Protein AF-A0A453QRA7-F1 (afdb_monomer_lite)

InterPro domains:
  IPR054726 DUF569 associated ubiquitin-like domain [PF22932] (1-55)

Foldseek 3Di:
DDPLVVLQVVCVVCCVVPNDDSVQKWKFAQDPQQATGTPPDGDDDPVDDGDMDIDGPPDPVNVCNVDTPNVDD

Structure (mmCIF, N/CA/C/O backbone):
data_AF-A0A453QRA7-F1
#
_entry.id   AF-A0A453QRA7-F1
#
loop_
_atom_site.group_PDB
_atom_site.id
_atom_site.type_symbol
_atom_site.label_atom_id
_atom_site.label_alt_id
_atom_site.label_comp_id
_atom_site.label_asym_id
_atom_site.label_entity_id
_atom_site.label_seq_id
_atom_site.pdbx_PDB_ins_code
_atom_site.Cartn_x
_atom_site.Cartn_y
_atom_site.Cartn_z
_atom_site.occupancy
_atom_site.B_iso_or_equiv
_atom_site.auth_seq_id
_atom_site.auth_comp_id
_atom_site.auth_asym_id
_atom_site.auth_atom_id
_atom_site.pdbx_PDB_model_num
ATOM 1 N N . ARG A 1 1 ? -6.465 13.433 7.151 1.00 70.69 1 ARG A N 1
ATOM 2 C CA . ARG A 1 1 ? -5.013 13.637 6.868 1.00 70.69 1 ARG A CA 1
ATOM 3 C C . ARG A 1 1 ? -4.732 12.827 5.612 1.00 70.69 1 ARG A C 1
ATOM 5 O O . ARG A 1 1 ? -4.918 11.619 5.663 1.00 70.69 1 ARG A O 1
ATOM 12 N N . SER A 1 2 ? -4.374 13.468 4.495 1.00 83.19 2 SER A N 1
ATOM 13 C CA . SER A 1 2 ? -4.512 12.791 3.201 1.00 83.19 2 SER A CA 1
ATOM 14 C C . SER A 1 2 ? -3.477 11.712 2.922 1.00 83.19 2 SER A C 1
ATOM 16 O O . SER A 1 2 ? -2.272 11.943 3.064 1.00 83.19 2 SER A O 1
ATOM 18 N N . VAL A 1 3 ? -3.964 10.555 2.467 1.00 83.56 3 VAL A N 1
ATOM 19 C CA . VAL A 1 3 ? -3.143 9.431 2.003 1.00 83.56 3 VAL A CA 1
ATOM 20 C C . VAL A 1 3 ? -2.250 9.845 0.842 1.00 83.56 3 VAL A C 1
ATOM 22 O O . VAL A 1 3 ? -1.086 9.457 0.812 1.00 83.56 3 VAL A O 1
ATOM 25 N N . PHE A 1 4 ? -2.731 10.699 -0.063 1.00 85.00 4 PHE A N 1
ATOM 26 C CA . PHE A 1 4 ? -1.917 11.233 -1.155 1.00 85.00 4 PHE A CA 1
ATOM 27 C C . PHE A 1 4 ? -0.718 12.030 -0.622 1.00 85.00 4 PHE A C 1
ATOM 29 O O . PHE A 1 4 ? 0.433 11.809 -1.000 1.00 85.00 4 PHE A O 1
ATOM 36 N N . ARG A 1 5 ? -0.964 12.915 0.353 1.00 87.88 5 ARG A N 1
ATOM 37 C CA . ARG A 1 5 ? 0.099 13.706 0.989 1.00 87.88 5 ARG A CA 1
ATOM 38 C C . ARG A 1 5 ? 1.081 12.828 1.766 1.00 87.88 5 ARG A C 1
ATOM 40 O O . ARG A 1 5 ? 2.273 13.136 1.790 1.00 87.88 5 ARG A O 1
ATOM 47 N N . LEU A 1 6 ? 0.595 11.763 2.405 1.00 87.38 6 LEU A N 1
ATOM 48 C CA . LEU A 1 6 ? 1.436 10.780 3.084 1.00 87.38 6 LEU A CA 1
ATOM 49 C C . LEU A 1 6 ? 2.340 10.053 2.083 1.00 87.38 6 LEU A C 1
ATOM 51 O O . LEU A 1 6 ? 3.551 10.028 2.289 1.00 87.38 6 LEU A O 1
ATOM 55 N N . ARG A 1 7 ? 1.770 9.575 0.973 1.00 88.75 7 ARG A N 1
ATOM 56 C CA . ARG A 1 7 ? 2.477 8.880 -0.111 1.00 88.75 7 ARG A CA 1
ATOM 57 C C . ARG A 1 7 ? 3.597 9.733 -0.688 1.00 88.75 7 ARG A C 1
ATOM 59 O O . ARG A 1 7 ? 4.750 9.326 -0.662 1.00 88.75 7 ARG A O 1
ATOM 66 N N . LYS A 1 8 ? 3.291 10.978 -1.059 1.00 89.88 8 LYS A N 1
ATOM 67 C CA . LYS A 1 8 ? 4.270 11.944 -1.577 1.00 89.88 8 LYS A CA 1
ATOM 68 C C . LYS A 1 8 ? 5.386 12.263 -0.583 1.00 89.88 8 LYS A C 1
ATOM 70 O O . LYS A 1 8 ? 6.534 12.500 -0.963 1.00 89.88 8 LYS A O 1
ATOM 75 N N . ARG A 1 9 ? 5.067 12.316 0.714 1.00 89.44 9 ARG A N 1
ATOM 76 C CA . ARG A 1 9 ? 6.072 12.542 1.764 1.00 89.44 9 ARG A CA 1
ATOM 77 C C . ARG A 1 9 ? 6.958 11.316 1.961 1.00 89.44 9 ARG A C 1
ATOM 79 O O . ARG A 1 9 ? 8.144 11.486 2.236 1.00 89.44 9 ARG A O 1
ATOM 86 N N . LEU A 1 10 ? 6.393 10.120 1.823 1.00 87.31 10 LEU A N 1
ATOM 87 C CA . LEU A 1 10 ? 7.127 8.866 1.901 1.00 87.31 10 LEU A CA 1
ATOM 88 C C . LEU A 1 10 ? 8.042 8.685 0.687 1.00 87.31 10 LEU A C 1
ATOM 90 O O . LEU A 1 10 ? 9.233 8.486 0.887 1.00 87.31 10 LEU A O 1
ATOM 94 N N . ALA A 1 11 ? 7.530 8.885 -0.532 1.00 88.94 11 ALA A N 1
ATOM 95 C CA . ALA A 1 11 ? 8.310 8.870 -1.772 1.00 88.94 11 ALA A CA 1
ATOM 96 C C . ALA A 1 11 ? 9.517 9.803 -1.682 1.00 88.94 11 ALA A C 1
ATOM 98 O O . ALA A 1 11 ? 10.631 9.401 -1.962 1.00 88.94 11 ALA A O 1
ATOM 99 N N . ARG A 1 12 ? 9.347 11.021 -1.153 1.00 88.50 12 ARG A N 1
ATOM 100 C CA . ARG A 1 12 ? 10.472 11.949 -0.951 1.00 88.50 12 ARG A CA 1
ATOM 101 C C . ARG A 1 12 ? 11.511 11.454 0.056 1.00 88.50 12 ARG A C 1
ATOM 103 O O . ARG A 1 12 ? 12.692 11.730 -0.110 1.00 88.50 12 ARG A O 1
ATOM 110 N N . ARG A 1 13 ? 11.079 10.783 1.127 1.00 86.94 13 ARG A N 1
ATOM 111 C CA . ARG A 1 13 ? 11.993 10.212 2.132 1.00 86.94 13 ARG A CA 1
ATOM 112 C C . ARG A 1 13 ? 12.738 8.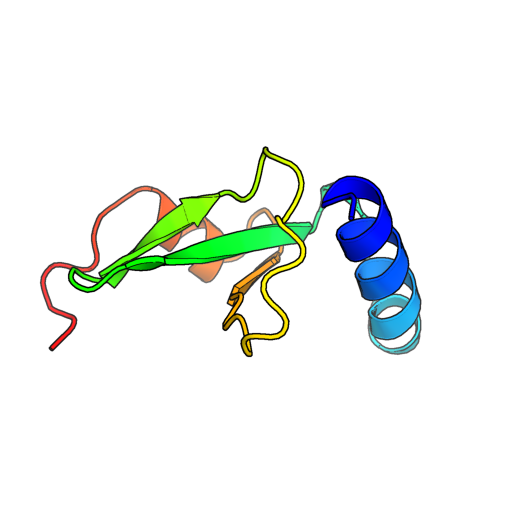997 1.585 1.00 86.94 13 ARG A C 1
ATOM 114 O O . ARG A 1 13 ? 13.922 8.858 1.860 1.00 86.94 13 ARG A O 1
ATOM 121 N N . LEU A 1 14 ? 12.053 8.157 0.812 1.00 83.12 14 LEU A N 1
ATOM 122 C CA . LEU A 1 14 ? 12.624 6.986 0.147 1.00 83.12 14 LEU A CA 1
ATOM 123 C C . LEU A 1 14 ? 13.442 7.360 -1.096 1.00 83.12 14 LEU A C 1
ATOM 125 O O . LEU A 1 14 ? 14.375 6.646 -1.434 1.00 83.12 14 LEU A O 1
ATOM 129 N N . GLY A 1 15 ? 13.164 8.513 -1.706 1.00 77.06 15 GLY A N 1
ATOM 130 C CA . GLY A 1 15 ? 13.867 9.085 -2.856 1.00 77.06 15 GLY A CA 1
ATOM 131 C C . GLY A 1 15 ? 15.367 9.279 -2.633 1.00 77.06 15 GLY A C 1
ATOM 132 O O . GLY A 1 15 ? 16.141 9.298 -3.581 1.00 77.06 15 GLY A O 1
ATOM 133 N N . ALA A 1 16 ? 15.789 9.390 -1.370 1.00 74.88 16 ALA A N 1
ATOM 134 C CA . ALA A 1 16 ? 17.200 9.416 -0.993 1.00 74.88 16 ALA A CA 1
ATOM 135 C C . ALA A 1 16 ? 17.899 8.046 -1.134 1.00 74.88 16 ALA A C 1
ATOM 137 O O . ALA A 1 16 ? 19.124 7.992 -1.134 1.00 74.88 16 ALA A O 1
ATOM 138 N N . MET A 1 17 ? 17.135 6.954 -1.218 1.00 74.06 17 MET A N 1
ATOM 139 C CA . MET A 1 17 ? 17.608 5.563 -1.268 1.00 74.06 17 MET A CA 1
ATOM 140 C C . MET A 1 17 ? 17.392 4.922 -2.647 1.00 74.06 17 MET A C 1
ATOM 142 O O . MET A 1 17 ? 18.180 4.076 -3.055 1.00 74.06 17 MET A O 1
ATOM 146 N N . ALA A 1 18 ? 16.342 5.316 -3.370 1.00 68.94 18 ALA A N 1
ATOM 147 C CA . ALA A 1 18 ? 16.048 4.867 -4.729 1.00 68.94 18 ALA A CA 1
ATOM 148 C C . ALA A 1 18 ? 15.151 5.8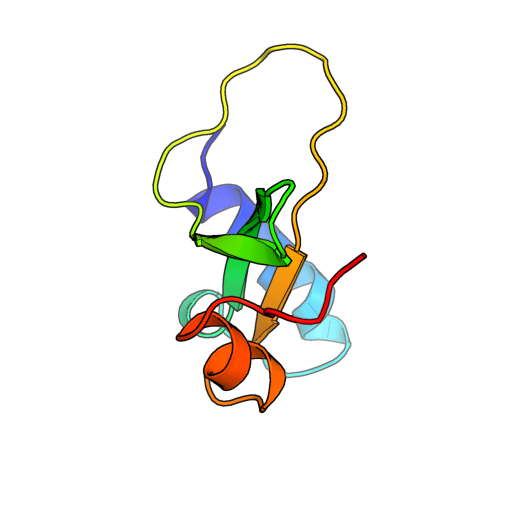93 -5.437 1.00 68.94 18 ALA A C 1
ATOM 150 O O . ALA A 1 18 ? 14.326 6.533 -4.788 1.00 68.94 18 ALA A O 1
ATOM 151 N N . ILE A 1 19 ? 15.301 6.056 -6.757 1.00 75.88 19 ILE A N 1
ATOM 152 C CA . ILE A 1 19 ? 14.426 6.932 -7.552 1.00 75.88 19 ILE A CA 1
ATOM 153 C C . ILE A 1 19 ? 13.040 6.281 -7.581 1.00 75.88 19 ILE A C 1
ATOM 155 O O . ILE A 1 19 ? 12.845 5.298 -8.285 1.00 75.88 19 ILE A O 1
ATOM 159 N N . LEU A 1 20 ? 12.125 6.802 -6.764 1.00 80.94 20 LEU A N 1
ATOM 160 C CA . LEU A 1 20 ? 10.771 6.287 -6.579 1.00 80.94 20 LEU A CA 1
ATOM 161 C C . LEU A 1 20 ? 9.768 7.430 -6.693 1.00 80.94 20 LEU A C 1
ATOM 163 O O . LEU A 1 20 ? 9.854 8.412 -5.943 1.00 80.94 20 LEU A O 1
ATOM 167 N N . ASP A 1 21 ? 8.817 7.292 -7.609 1.00 86.19 21 ASP A N 1
ATOM 168 C CA . ASP A 1 21 ? 7.686 8.208 -7.721 1.00 86.19 21 ASP A CA 1
ATOM 169 C C . ASP A 1 21 ? 6.588 7.856 -6.706 1.00 86.19 21 ASP A C 1
ATOM 171 O O . ASP A 1 21 ? 6.481 6.730 -6.214 1.00 86.19 21 ASP A O 1
ATOM 175 N N . ASP A 1 22 ? 5.740 8.822 -6.355 1.00 83.56 22 ASP A N 1
ATOM 176 C CA . ASP A 1 22 ? 4.627 8.550 -5.447 1.00 83.56 22 ASP A CA 1
ATOM 177 C C . ASP A 1 22 ? 3.587 7.611 -6.071 1.00 83.56 22 ASP A C 1
ATOM 179 O O . ASP A 1 22 ? 2.957 6.844 -5.344 1.00 83.56 22 ASP A O 1
ATOM 183 N N . SER A 1 23 ? 3.452 7.609 -7.396 1.00 86.06 23 SER A N 1
ATOM 184 C CA . SER A 1 23 ? 2.610 6.669 -8.142 1.00 86.06 23 SER A CA 1
ATOM 185 C C . SER A 1 23 ? 3.068 5.209 -8.021 1.00 86.06 23 SER A C 1
ATOM 187 O O . SER A 1 23 ? 2.239 4.300 -8.080 1.00 86.06 23 SER A O 1
ATOM 189 N N . GLU A 1 24 ? 4.355 4.978 -7.758 1.00 88.38 24 GLU A N 1
ATOM 190 C CA . GLU A 1 24 ? 4.953 3.649 -7.604 1.00 88.38 24 GLU A CA 1
ATOM 191 C C . GLU A 1 24 ? 4.780 3.076 -6.193 1.00 88.38 24 GLU A C 1
ATOM 193 O O . GLU A 1 24 ? 5.124 1.921 -5.947 1.00 88.38 24 GLU A O 1
ATOM 198 N N . LEU A 1 25 ? 4.231 3.850 -5.256 1.00 88.25 25 LEU A N 1
ATOM 199 C CA . LEU A 1 25 ? 3.977 3.403 -3.892 1.00 88.25 25 LEU A CA 1
ATOM 200 C C . LEU A 1 25 ? 2.508 3.039 -3.691 1.00 88.25 25 LEU A C 1
ATOM 202 O O . LEU A 1 25 ? 1.610 3.885 -3.748 1.00 88.25 25 LEU A O 1
ATOM 206 N N . VAL A 1 26 ? 2.270 1.786 -3.323 1.00 86.00 26 VAL A N 1
ATOM 207 C CA . VAL A 1 26 ? 0.989 1.340 -2.778 1.00 86.00 26 VAL A CA 1
ATOM 208 C C . VAL A 1 26 ? 1.116 1.274 -1.265 1.00 86.00 26 VAL A C 1
ATOM 210 O O . VAL A 1 26 ? 2.032 0.659 -0.725 1.00 86.00 26 VAL A O 1
ATOM 213 N N . MET A 1 27 ? 0.189 1.929 -0.573 1.00 87.69 27 MET A N 1
ATOM 214 C CA . MET A 1 27 ? 0.073 1.864 0.881 1.00 87.69 27 MET A CA 1
ATOM 215 C C . MET A 1 27 ? -1.252 1.213 1.234 1.00 87.69 27 MET A C 1
ATOM 217 O O . MET A 1 27 ? -2.235 1.415 0.518 1.00 87.69 27 MET A O 1
ATOM 221 N N . GLY A 1 28 ? -1.314 0.501 2.350 1.00 84.00 28 GLY A N 1
ATOM 222 C CA . GLY A 1 28 ? -2.568 -0.078 2.806 1.00 84.00 28 GLY A CA 1
ATOM 223 C C . GLY A 1 28 ? -2.562 -0.513 4.260 1.00 84.00 28 GLY A C 1
ATOM 224 O O . GLY A 1 28 ? -1.574 -0.335 4.976 1.00 84.00 28 GLY A O 1
ATOM 225 N N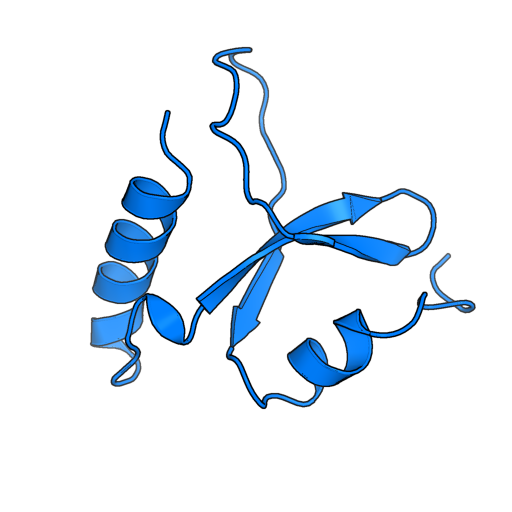 . LEU A 1 29 ? -3.704 -1.047 4.680 1.00 83.25 29 LEU A N 1
ATOM 226 C CA . LEU A 1 29 ? -3.932 -1.552 6.026 1.00 83.25 29 LEU A CA 1
ATOM 227 C C . LEU A 1 29 ? -3.772 -3.071 6.061 1.00 83.25 29 LEU A C 1
ATOM 229 O O . LEU A 1 29 ? -4.353 -3.749 5.203 1.00 83.25 29 LEU A O 1
ATOM 233 N N . PRO A 1 30 ? -3.024 -3.608 7.040 1.00 76.44 30 PRO A N 1
ATOM 234 C CA . PRO A 1 30 ? -3.067 -5.029 7.317 1.00 76.44 30 PRO A CA 1
ATOM 235 C C . PRO A 1 30 ? -4.460 -5.390 7.836 1.00 76.44 30 PRO A C 1
ATOM 237 O O . PRO A 1 30 ? -5.066 -4.646 8.613 1.00 76.44 30 PRO A O 1
ATOM 240 N N . THR A 1 31 ? -4.963 -6.537 7.409 1.00 73.19 31 THR A N 1
ATOM 241 C CA . THR A 1 31 ? -6.143 -7.164 8.007 1.00 73.19 31 THR A CA 1
ATOM 242 C C . THR A 1 31 ? -5.728 -8.393 8.797 1.00 73.19 31 THR A C 1
ATOM 244 O O . THR A 1 31 ? -4.581 -8.831 8.724 1.00 73.19 31 THR A O 1
ATOM 247 N N . ARG A 1 32 ? -6.663 -8.929 9.584 1.00 71.38 32 ARG A N 1
ATOM 248 C CA . ARG A 1 32 ? -6.421 -10.132 10.389 1.00 71.38 32 ARG A CA 1
ATOM 249 C C . ARG A 1 32 ? -6.146 -11.372 9.545 1.00 71.38 32 ARG A C 1
ATOM 251 O O . ARG A 1 32 ? -5.522 -12.291 10.034 1.00 71.38 32 ARG A O 1
ATOM 258 N N . ASP A 1 33 ? -6.628 -11.389 8.315 1.00 69.81 33 ASP A N 1
ATOM 259 C CA . ASP A 1 33 ? -6.620 -12.517 7.391 1.00 69.81 33 ASP A CA 1
ATOM 260 C C . ASP A 1 33 ? -5.491 -12.417 6.353 1.00 69.81 33 ASP A C 1
ATOM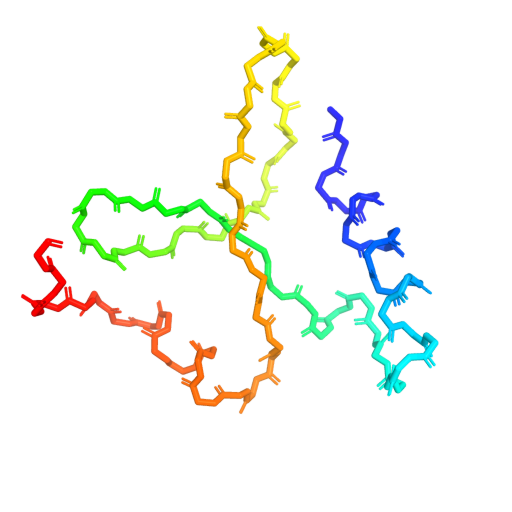 262 O O . ASP A 1 33 ? -5.636 -12.883 5.225 1.00 69.81 33 ASP A O 1
ATOM 266 N N . GLY A 1 34 ? -4.407 -11.699 6.677 1.00 65.88 34 GLY A N 1
ATOM 267 C CA . GLY A 1 34 ? -3.276 -11.474 5.767 1.00 65.88 34 GLY A CA 1
ATOM 268 C C . GLY A 1 34 ? -3.623 -10.633 4.532 1.00 65.88 34 GLY A C 1
ATOM 269 O O . GLY A 1 34 ? -2.746 -10.260 3.751 1.00 65.88 34 GLY A O 1
ATOM 270 N N . ARG A 1 35 ? -4.902 -10.274 4.345 1.00 69.38 35 ARG A N 1
ATOM 271 C CA . ARG A 1 35 ? -5.345 -9.421 3.247 1.00 69.38 35 ARG A CA 1
ATOM 272 C C . ARG A 1 35 ? -4.867 -8.005 3.474 1.00 69.38 35 ARG A C 1
ATOM 274 O O . ARG A 1 35 ? -4.843 -7.466 4.581 1.00 69.38 35 ARG A O 1
ATOM 281 N N . MET A 1 36 ? -4.522 -7.372 2.376 1.00 74.38 36 MET A N 1
ATOM 282 C CA . MET A 1 36 ? -3.954 -6.046 2.382 1.00 74.38 36 MET A CA 1
ATOM 283 C C . MET A 1 36 ? -4.889 -5.125 1.613 1.00 74.38 36 MET A C 1
ATOM 285 O O . MET A 1 36 ? -5.056 -5.261 0.403 1.00 74.38 36 MET A O 1
ATOM 289 N N . PHE A 1 37 ? -5.530 -4.195 2.322 1.00 76.75 37 PHE A N 1
ATOM 290 C CA . PHE A 1 37 ? -6.480 -3.272 1.702 1.00 76.75 37 PHE A CA 1
ATOM 291 C C . PHE A 1 37 ? -5.793 -1.955 1.354 1.00 76.75 37 PHE A C 1
ATOM 293 O O . PHE A 1 37 ? -5.250 -1.303 2.253 1.00 76.75 37 PHE A O 1
ATOM 300 N N . PRO A 1 38 ? -5.813 -1.530 0.078 1.00 78.12 38 PRO A N 1
ATOM 301 C CA . PRO A 1 38 ? -5.169 -0.295 -0.326 1.00 78.12 38 PRO A CA 1
ATOM 302 C C . PRO A 1 38 ? -5.829 0.902 0.360 1.00 78.12 38 PRO A C 1
ATOM 304 O O . PRO A 1 38 ? -7.051 1.056 0.390 1.00 78.12 38 PRO A O 1
ATOM 307 N N . LEU A 1 39 ? -4.994 1.789 0.887 1.00 83.31 39 LEU A N 1
ATOM 308 C CA . LEU A 1 39 ? -5.415 3.067 1.428 1.00 83.31 39 LEU A CA 1
ATOM 309 C C . LEU A 1 39 ? -5.760 3.994 0.263 1.00 83.31 39 LEU A C 1
ATOM 311 O O . LEU A 1 39 ? -4.885 4.491 -0.448 1.00 83.31 39 LEU A O 1
ATOM 315 N N . VAL A 1 40 ? -7.058 4.211 0.073 1.00 77.25 40 VAL A N 1
ATOM 316 C CA . VAL A 1 40 ? -7.612 5.135 -0.933 1.00 77.25 40 VAL A CA 1
ATOM 317 C C . VAL A 1 40 ? -8.408 6.282 -0.311 1.00 77.25 40 VAL A C 1
ATOM 319 O O . VAL A 1 40 ? -8.729 7.247 -0.996 1.00 77.25 40 VAL A O 1
ATOM 322 N N . VAL A 1 41 ? -8.683 6.207 0.993 1.00 78.06 41 VAL A N 1
ATOM 323 C CA . VAL A 1 41 ? -9.428 7.217 1.753 1.00 78.06 41 VAL A CA 1
ATOM 324 C C . VAL A 1 41 ? -8.528 7.940 2.744 1.00 78.06 41 VAL A C 1
ATOM 326 O O . VAL A 1 41 ? -7.522 7.405 3.203 1.00 78.06 41 VAL A O 1
ATOM 329 N N . ASP A 1 42 ? -8.900 9.165 3.092 1.00 82.19 42 ASP A N 1
ATOM 330 C CA . ASP A 1 42 ? -8.204 9.948 4.103 1.00 82.19 42 ASP A CA 1
ATOM 331 C C . ASP A 1 42 ? -8.245 9.273 5.481 1.00 82.19 42 ASP A C 1
ATOM 333 O O . ASP A 1 42 ? -9.281 8.786 5.928 1.00 82.19 42 ASP A O 1
ATOM 337 N N . LEU A 1 43 ? -7.112 9.296 6.187 1.00 76.56 43 LEU A N 1
ATOM 338 C CA . LEU A 1 43 ? -7.033 8.747 7.537 1.00 76.56 43 LEU A CA 1
ATOM 339 C C . LEU A 1 43 ? -7.729 9.681 8.529 1.00 76.56 43 LEU A C 1
ATOM 341 O O . LEU A 1 43 ? -7.420 10.887 8.576 1.00 76.56 43 LEU A O 1
ATOM 345 N N . ALA A 1 44 ? -8.635 9.103 9.321 1.00 73.38 44 ALA A N 1
ATOM 346 C CA . ALA A 1 44 ? -9.270 9.760 10.453 1.00 73.38 44 ALA A CA 1
ATOM 347 C C . ALA A 1 44 ? -8.223 10.126 11.515 1.00 73.38 44 ALA A C 1
ATOM 349 O O . ALA A 1 44 ? -7.202 9.458 11.679 1.00 73.38 44 ALA A O 1
ATOM 350 N N . SER A 1 45 ? -8.466 11.221 12.229 1.00 76.88 45 SER A N 1
ATOM 351 C CA . SER A 1 45 ? -7.596 11.661 13.317 1.00 76.88 45 SER A CA 1
ATOM 352 C C . SER A 1 45 ? -8.057 11.021 14.624 1.00 76.88 45 SER A C 1
ATOM 354 O O . SER A 1 45 ? -8.772 11.661 15.386 1.00 76.88 45 SER A O 1
ATOM 356 N N . SER A 1 46 ? -7.680 9.765 14.869 1.00 79.12 46 SER A N 1
ATOM 357 C CA . SER A 1 46 ? -8.035 9.049 16.106 1.00 79.12 46 SER A CA 1
ATOM 358 C C . SER A 1 46 ? -7.000 9.200 17.227 1.00 79.12 46 SER A C 1
ATOM 360 O O . SER A 1 46 ? -7.289 8.867 18.367 1.00 79.12 46 SER A O 1
ATOM 362 N N . GLY A 1 47 ? -5.790 9.690 16.926 1.00 80.31 47 GLY A N 1
ATOM 363 C CA . GLY A 1 47 ? -4.670 9.690 17.879 1.00 80.31 47 GLY A CA 1
ATOM 364 C C . GLY A 1 47 ? -4.037 8.309 18.094 1.00 80.31 47 GLY A C 1
ATOM 365 O O . GLY A 1 47 ? -2.997 8.215 18.738 1.00 80.31 47 GLY A O 1
ATOM 366 N N . GLU A 1 48 ? -4.617 7.258 17.514 1.00 80.56 48 GLU A N 1
ATOM 367 C CA . GLU A 1 48 ? -4.094 5.897 17.578 1.00 80.56 48 GLU A CA 1
ATOM 368 C C . GLU A 1 48 ? -2.950 5.674 16.582 1.00 80.56 48 GLU A C 1
ATOM 370 O O . GLU A 1 48 ? -2.878 6.291 15.511 1.00 80.56 48 GLU A O 1
ATOM 375 N N . THR A 1 49 ? -2.052 4.752 16.933 1.00 80.94 49 THR A N 1
ATOM 376 C CA . THR A 1 49 ? -0.992 4.294 16.034 1.00 80.94 49 THR A CA 1
ATOM 377 C C . THR A 1 49 ? -1.592 3.404 14.955 1.00 80.94 49 THR A C 1
ATOM 379 O O . THR A 1 49 ? -2.158 2.354 15.242 1.00 80.94 49 THR A O 1
ATOM 382 N N . LEU A 1 50 ? -1.420 3.810 13.699 1.00 79.25 50 LEU A N 1
ATOM 383 C CA . LEU A 1 50 ? -1.853 3.035 12.547 1.00 79.25 50 LEU A CA 1
ATOM 384 C C . LEU A 1 50 ? -0.659 2.329 11.908 1.00 79.25 50 LEU A C 1
ATOM 386 O O . LEU A 1 50 ? 0.286 2.982 11.456 1.00 79.25 50 LEU A O 1
ATOM 390 N N . HIS A 1 51 ? -0.728 1.005 11.826 1.00 81.06 51 HIS A N 1
ATOM 391 C CA . HIS A 1 51 ? 0.226 0.218 11.058 1.00 81.06 51 HIS A CA 1
ATOM 392 C C . HIS A 1 51 ? -0.187 0.240 9.587 1.00 81.06 51 HIS A C 1
ATOM 394 O O . HIS A 1 51 ? -1.279 -0.198 9.235 1.00 81.06 51 HIS A O 1
ATOM 400 N N . ILE A 1 52 ? 0.683 0.780 8.735 1.00 83.88 52 ILE A N 1
ATOM 401 C CA . ILE A 1 52 ? 0.510 0.764 7.283 1.00 83.88 52 ILE A CA 1
ATOM 402 C C . ILE A 1 52 ? 1.641 -0.044 6.667 1.00 83.88 52 ILE A C 1
ATOM 404 O O . ILE A 1 52 ? 2.802 0.121 7.049 1.00 83.88 52 ILE A O 1
ATOM 408 N N . PHE A 1 53 ? 1.316 -0.891 5.702 1.00 83.75 53 PHE A N 1
ATOM 409 C CA . PHE A 1 53 ? 2.334 -1.481 4.846 1.00 83.75 53 PHE A CA 1
ATOM 410 C C . PHE A 1 53 ? 2.569 -0.567 3.644 1.00 83.75 53 PHE A C 1
ATOM 412 O O . PHE A 1 53 ? 1.697 0.213 3.243 1.00 83.75 53 PHE A O 1
ATOM 419 N N . VAL A 1 54 ? 3.762 -0.668 3.069 1.00 87.00 54 VAL A N 1
ATOM 420 C CA . VAL A 1 54 ? 4.165 0.074 1.877 1.00 87.00 54 VAL A CA 1
ATOM 421 C C . VAL A 1 54 ? 4.833 -0.913 0.936 1.00 87.00 54 VAL A C 1
ATOM 423 O O . VAL A 1 54 ? 5.794 -1.571 1.327 1.00 87.00 54 VAL A O 1
ATOM 426 N N . VAL A 1 55 ? 4.340 -1.009 -0.294 1.00 87.81 55 VAL A N 1
ATOM 427 C CA . VAL A 1 55 ? 4.942 -1.842 -1.340 1.00 87.81 55 VAL A CA 1
ATOM 428 C C . VAL A 1 55 ? 5.141 -1.047 -2.620 1.00 87.81 55 VAL A C 1
ATOM 430 O O . VAL A 1 55 ? 4.411 -0.097 -2.905 1.00 87.81 55 VAL A O 1
ATOM 433 N N . ILE A 1 56 ? 6.142 -1.459 -3.392 1.00 87.62 56 ILE A N 1
ATOM 434 C CA . ILE A 1 56 ? 6.483 -0.847 -4.675 1.00 87.62 56 ILE A CA 1
ATOM 435 C C . ILE A 1 56 ? 5.707 -1.556 -5.781 1.00 87.62 56 ILE A C 1
ATOM 437 O O . ILE A 1 56 ? 5.707 -2.789 -5.845 1.00 87.62 56 ILE A O 1
ATOM 441 N N . VAL A 1 57 ? 5.065 -0.794 -6.661 1.00 86.31 57 VAL A N 1
ATOM 442 C CA . VAL A 1 57 ? 4.354 -1.314 -7.833 1.00 86.31 57 VAL A CA 1
ATOM 443 C C . VAL A 1 57 ? 5.279 -2.210 -8.658 1.00 86.31 57 VAL A C 1
ATOM 445 O O . VAL A 1 57 ? 6.440 -1.903 -8.897 1.00 86.31 57 VAL A O 1
ATOM 448 N N . GLY A 1 58 ? 4.757 -3.362 -9.071 1.00 83.94 58 GLY A N 1
ATOM 449 C CA . GLY A 1 58 ? 5.497 -4.344 -9.871 1.00 83.94 58 GLY A CA 1
ATOM 450 C C . GLY A 1 58 ? 6.460 -5.237 -9.081 1.00 83.94 58 GLY A C 1
ATOM 451 O O . GLY A 1 58 ? 6.958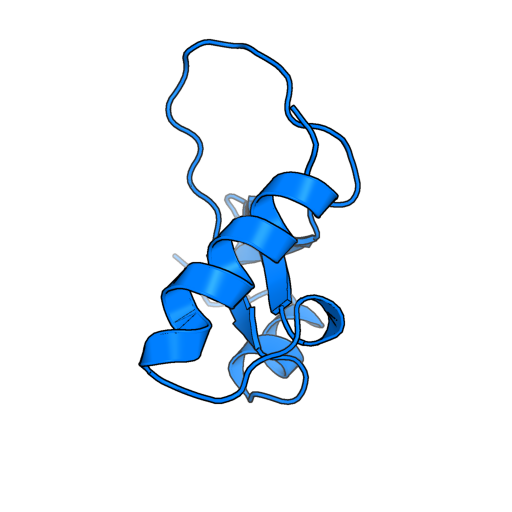 -6.212 -9.637 1.00 83.94 58 GLY A O 1
ATOM 452 N N . SER A 1 59 ? 6.681 -4.980 -7.787 1.00 85.31 59 SER A N 1
ATOM 453 C CA . SER A 1 59 ? 7.434 -5.906 -6.932 1.00 85.31 59 SER A CA 1
ATOM 454 C C . SER A 1 59 ? 6.671 -7.224 -6.697 1.00 85.31 59 SER A C 1
ATOM 456 O O . SER A 1 59 ? 5.436 -7.236 -6.749 1.00 85.31 59 SER A O 1
ATOM 458 N N . PRO A 1 60 ? 7.362 -8.333 -6.364 1.00 83.69 60 PRO A N 1
ATOM 459 C CA . PRO A 1 60 ? 6.701 -9.573 -5.946 1.00 83.69 60 PRO A CA 1
ATOM 460 C C . PRO A 1 60 ? 5.709 -9.363 -4.791 1.00 83.69 60 PRO A C 1
ATOM 462 O O . PRO A 1 60 ? 4.609 -9.908 -4.816 1.00 83.69 60 PRO A O 1
ATOM 465 N N . ALA A 1 61 ? 6.044 -8.485 -3.839 1.00 80.50 61 ALA A N 1
ATOM 466 C CA . ALA A 1 61 ? 5.15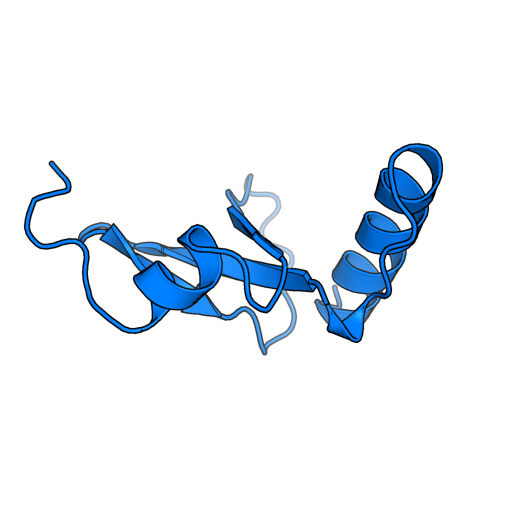0 -8.096 -2.748 1.00 80.50 61 ALA A CA 1
ATOM 467 C C . ALA A 1 61 ? 3.875 -7.393 -3.250 1.00 80.50 61 ALA A C 1
ATOM 469 O O . ALA A 1 61 ? 2.788 -7.640 -2.738 1.00 80.50 61 ALA A O 1
ATOM 470 N N . HIS A 1 62 ? 3.975 -6.561 -4.290 1.00 83.44 62 HIS A N 1
ATOM 471 C CA . HIS A 1 62 ? 2.805 -5.952 -4.925 1.00 83.44 62 HIS A CA 1
ATOM 472 C C . HIS A 1 62 ? 1.934 -6.977 -5.666 1.00 83.44 62 HIS A C 1
ATOM 474 O O . HIS A 1 62 ? 0.713 -6.844 -5.674 1.00 83.44 62 HIS A O 1
ATOM 480 N N . ALA A 1 63 ? 2.523 -8.016 -6.266 1.00 80.81 63 ALA A N 1
ATOM 481 C CA . ALA A 1 63 ? 1.753 -9.106 -6.866 1.00 80.81 63 ALA A CA 1
ATOM 482 C C . ALA A 1 63 ? 1.006 -9.932 -5.805 1.00 80.81 63 ALA A C 1
ATOM 484 O O . ALA A 1 63 ? -0.147 -10.301 -6.031 1.00 80.81 63 ALA A O 1
ATOM 485 N N . ALA A 1 64 ? 1.632 -10.152 -4.644 1.00 75.38 64 ALA A N 1
ATOM 486 C CA . ALA A 1 64 ? 1.031 -10.853 -3.513 1.00 75.38 64 ALA A CA 1
ATOM 487 C C . ALA A 1 64 ? -0.225 -10.144 -2.977 1.00 75.38 64 ALA A C 1
ATOM 489 O O . ALA A 1 64 ? -1.153 -10.816 -2.556 1.00 75.38 64 ALA A O 1
ATOM 490 N N . LEU A 1 65 ? -0.331 -8.813 -3.104 1.00 73.56 65 LEU A N 1
ATOM 491 C CA . LEU A 1 65 ? -1.542 -8.067 -2.720 1.00 73.56 65 LEU A CA 1
ATOM 492 C C . LEU A 1 65 ? -2.818 -8.494 -3.461 1.00 73.56 65 LEU A C 1
ATOM 494 O O . LEU A 1 65 ? -3.919 -8.168 -3.018 1.00 73.56 65 LEU A O 1
ATOM 498 N N . ARG A 1 66 ? -2.699 -9.146 -4.624 1.00 70.94 66 ARG A N 1
ATOM 499 C CA . ARG A 1 66 ? -3.862 -9.542 -5.435 1.00 70.94 66 ARG A CA 1
ATOM 500 C C . ARG A 1 66 ? -4.656 -10.682 -4.810 1.00 70.94 66 ARG A C 1
ATOM 502 O O . ARG A 1 66 ? -5.826 -10.848 -5.148 1.00 70.94 66 ARG A O 1
ATOM 509 N N . TYR A 1 67 ? -4.026 -11.456 -3.936 1.00 71.31 67 TYR A N 1
ATOM 510 C CA . TYR A 1 67 ? -4.608 -12.642 -3.331 1.00 71.31 67 TYR A CA 1
ATOM 511 C C . TYR A 1 67 ? -4.435 -12.574 -1.815 1.00 71.31 67 TYR A C 1
ATOM 513 O O . TYR A 1 67 ? -3.512 -11.944 -1.312 1.00 71.31 67 TYR A O 1
ATOM 521 N N . ALA A 1 68 ? -5.362 -13.180 -1.079 1.00 65.38 68 ALA A N 1
ATOM 522 C CA . ALA A 1 68 ? -5.187 -13.328 0.358 1.00 65.38 68 ALA A CA 1
ATOM 523 C C . ALA A 1 68 ? -4.005 -14.261 0.619 1.00 65.38 68 ALA A C 1
ATOM 525 O O . ALA A 1 68 ? -3.907 -15.297 -0.042 1.00 65.38 68 ALA A O 1
ATOM 526 N N . ASP A 1 69 ? -3.152 -13.906 1.576 1.00 68.25 69 ASP A N 1
ATOM 527 C CA . ASP A 1 69 ? -2.201 -14.865 2.119 1.00 68.25 69 ASP A CA 1
ATOM 528 C C . ASP A 1 69 ? -2.981 -15.846 2.999 1.00 68.25 69 ASP A C 1
ATOM 530 O O . ASP A 1 69 ? -3.393 -15.515 4.108 1.00 68.25 69 ASP A O 1
ATOM 534 N N . VAL A 1 70 ? -3.291 -17.015 2.438 1.00 64.31 70 VAL A N 1
ATOM 535 C CA . VAL A 1 70 ? -4.088 -18.048 3.113 1.00 64.31 70 VAL A CA 1
ATOM 536 C C . VAL A 1 70 ? -3.312 -18.750 4.227 1.00 64.31 70 VAL A C 1
ATOM 538 O O . VAL A 1 70 ? -3.941 -19.394 5.061 1.00 64.31 70 VAL A O 1
ATOM 541 N N . ASP A 1 71 ? -1.987 -18.586 4.253 1.00 69.31 71 ASP A N 1
ATOM 542 C CA . ASP A 1 71 ? -1.082 -19.198 5.227 1.00 69.31 71 ASP A CA 1
ATOM 543 C C . ASP A 1 71 ? -0.595 -18.185 6.286 1.00 69.31 71 ASP A C 1
ATOM 545 O O . ASP A 1 71 ? 0.275 -18.502 7.098 1.00 69.31 71 ASP A O 1
ATOM 549 N N . ALA A 1 72 ? -1.139 -16.962 6.295 1.00 63.41 72 ALA A N 1
ATOM 550 C CA . ALA A 1 72 ? -0.824 -15.957 7.305 1.00 63.41 72 ALA A CA 1
ATOM 551 C C . ALA A 1 72 ? -1.509 -16.297 8.647 1.00 63.41 72 ALA A C 1
ATOM 553 O O . ALA A 1 72 ? -2.712 -16.076 8.801 1.00 63.41 72 ALA A O 1
ATOM 554 N N . GLU A 1 73 ? -0.740 -16.839 9.600 1.00 54.38 73 GLU A N 1
ATOM 555 C CA . GLU A 1 73 ? -1.137 -17.046 11.011 1.00 54.38 73 GLU A CA 1
ATOM 556 C C . GLU A 1 73 ? -1.159 -15.752 11.845 1.00 54.38 73 GLU A C 1
ATOM 558 O O . GLU A 1 73 ? -0.229 -14.917 11.715 1.00 54.38 73 GLU A O 1
#

pLDDT: mean 79.45, std 7.56, range [54.38, 89.88]

Organism: Aegilops tauschii subsp. strangulata (NCBI:txid200361)

Sequence (73 aa):
RSVFRLRKRLARRLGAMAILDDSELVMGLPTRDGRMFPLVVDLASSGETLHIFVVIVGSPAHAALRYADVDAE

Secondary structure (DSSP, 8-state):
--HHHHHHHHHHHHTTTS---GGGEEEEEE-TTS-EEE--SPPP--SSPPP-EEEETTSHHHHHTTS--TT--

Radius of gyration: 13.01 Å; chains: 1; bounding box: 27×33×28 Å